Protein AF-A0A060BLS5-F1 (afdb_monomer_lite)

Sequence (70 aa):
AMLGFSREEISDMYDEIVDFAELEEFMNQKLKNYSSGMQVRLAFSVAIKARGDVLVLDEVLAVGDESFQR

Radius of gyration: 12.56 Å; chains: 1; bounding box: 30×28×30 Å

Foldseek 3Di:
DPLPDDPVLCVVCVVQLCVQLVCVVPPPPDPVPDDPLSNLSSVVSVQVSSPDPDDDDDPSQVSDDPVSND

InterPro domains:
  IPR027417 P-loop containing nucleo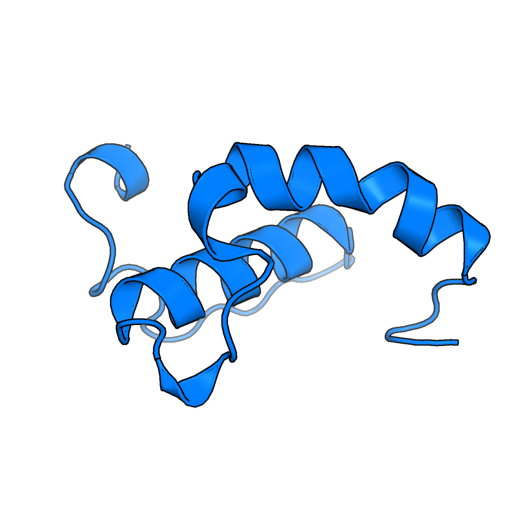side triphosphate hydrolase [G3DSA:3.40.50.300] (2-70)
  IPR027417 P-loop containing nucleoside triphosphate hydrolase [SSF52540] (5-67)
  IPR050683 Bacterial Polysaccharide Export ATP-binding [PTHR46743] (2-70)

Organism: NCBI:txid563853

Secondary structure (DSSP, 8-state):
-BTTB-HHHHHHHHHHHHHHHT-GGGTTS-GGGS-HHHHHHHHHHHHHHTT-SS---SSGGGG--TTT--

Structure (mmCIF, N/CA/C/O backbone):
data_AF-A0A060BLS5-F1
#
_entry.id   AF-A0A060BLS5-F1
#
loop_
_atom_site.group_PDB
_atom_site.id
_atom_site.type_symbol
_atom_site.label_atom_id
_atom_site.label_alt_id
_atom_site.label_comp_id
_atom_site.label_asym_id
_atom_site.label_entity_id
_atom_site.label_seq_id
_atom_site.pdbx_PDB_ins_code
_atom_site.Cartn_x
_atom_site.Cartn_y
_atom_site.Cartn_z
_atom_site.occupancy
_atom_site.B_iso_or_equiv
_atom_site.auth_seq_id
_atom_site.auth_comp_id
_atom_site.auth_asym_id
_atom_site.auth_atom_id
_atom_site.pdbx_PDB_model_num
ATOM 1 N N . ALA A 1 1 ? 4.018 12.270 -11.381 1.00 60.69 1 ALA A N 1
ATOM 2 C CA . ALA A 1 1 ? 4.625 10.964 -11.084 1.00 60.69 1 ALA A CA 1
ATOM 3 C C . ALA A 1 1 ? 4.671 10.807 -9.573 1.00 60.69 1 ALA A C 1
ATOM 5 O O . ALA A 1 1 ? 4.990 11.785 -8.902 1.00 60.69 1 ALA A O 1
ATOM 6 N N . MET A 1 2 ? 4.300 9.642 -9.048 1.00 74.69 2 MET A N 1
ATOM 7 C CA . MET A 1 2 ? 4.456 9.289 -7.629 1.00 74.69 2 MET A CA 1
ATOM 8 C C . MET A 1 2 ? 5.425 8.115 -7.575 1.00 74.69 2 MET A C 1
ATOM 10 O O . MET A 1 2 ? 5.257 7.182 -8.350 1.00 74.69 2 MET A O 1
ATOM 14 N N . LEU A 1 3 ? 6.450 8.179 -6.721 1.00 79.44 3 LEU A N 1
ATOM 15 C CA . LEU A 1 3 ? 7.4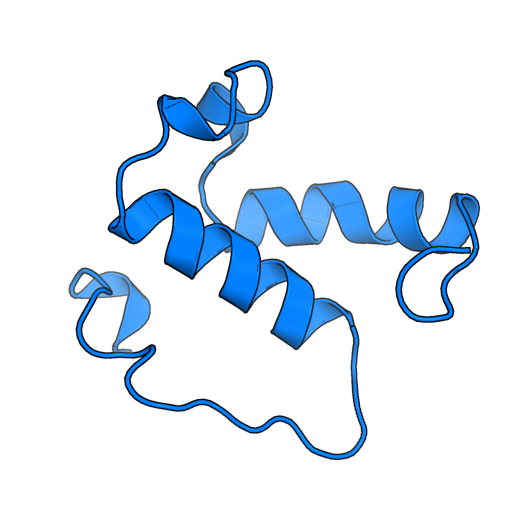70 7.123 -6.589 1.00 79.44 3 LEU A CA 1
ATOM 16 C C . LEU A 1 3 ? 8.156 6.711 -7.913 1.00 79.44 3 LEU A C 1
ATOM 18 O O . LEU A 1 3 ? 8.643 5.599 -8.033 1.00 79.44 3 LEU A O 1
ATOM 22 N N . GLY A 1 4 ? 8.204 7.600 -8.911 1.00 85.94 4 GLY A N 1
ATOM 23 C CA . GLY A 1 4 ? 8.770 7.296 -10.234 1.00 85.94 4 GLY A CA 1
ATOM 24 C C . GLY A 1 4 ? 7.783 6.686 -11.235 1.00 85.94 4 GLY A C 1
ATOM 25 O O . GLY A 1 4 ? 8.113 6.617 -12.411 1.00 85.94 4 GLY A O 1
ATOM 26 N N . PHE A 1 5 ? 6.559 6.362 -10.813 1.00 88.69 5 PHE A N 1
ATOM 27 C CA . PHE A 1 5 ? 5.521 5.799 -11.675 1.00 88.69 5 PHE A CA 1
ATOM 28 C C . PHE A 1 5 ? 4.642 6.875 -12.321 1.00 88.69 5 PHE A C 1
ATOM 30 O O . PHE A 1 5 ? 4.306 7.921 -11.729 1.00 88.69 5 PHE A O 1
ATOM 37 N N . SER A 1 6 ? 4.245 6.597 -13.557 1.00 93.12 6 SER A N 1
ATOM 38 C CA . SER A 1 6 ? 3.157 7.262 -14.262 1.00 93.12 6 SER A CA 1
ATOM 39 C C . SER A 1 6 ? 1.806 6.937 -13.613 1.00 93.12 6 SER A C 1
ATOM 41 O O . SER A 1 6 ? 1.675 6.041 -12.784 1.00 93.12 6 SER A O 1
ATOM 43 N N . ARG A 1 7 ? 0.766 7.700 -13.967 1.00 91.50 7 ARG A N 1
ATOM 44 C CA . ARG A 1 7 ? -0.592 7.419 -13.471 1.00 91.50 7 ARG A CA 1
ATOM 45 C C . ARG A 1 7 ? -1.133 6.086 -13.981 1.00 91.50 7 ARG A C 1
ATOM 47 O O . ARG A 1 7 ? -1.917 5.473 -13.274 1.00 91.50 7 ARG A O 1
ATOM 54 N N . GLU A 1 8 ? -0.740 5.697 -15.187 1.00 93.31 8 GLU A N 1
ATOM 55 C CA . GLU A 1 8 ? -1.181 4.464 -15.836 1.00 93.31 8 GLU A CA 1
ATOM 56 C C . GLU A 1 8 ? -0.581 3.259 -15.106 1.00 93.31 8 GLU A C 1
ATOM 58 O O . GLU A 1 8 ? -1.325 2.434 -14.599 1.00 93.31 8 GLU A O 1
ATOM 63 N N . GLU A 1 9 ? 0.730 3.279 -14.844 1.00 91.69 9 GLU A N 1
ATOM 64 C CA . GLU A 1 9 ? 1.402 2.249 -14.034 1.00 91.69 9 GLU A CA 1
ATOM 65 C C . GLU A 1 9 ? 0.825 2.140 -12.614 1.00 91.69 9 GLU A C 1
ATOM 67 O O . GLU A 1 9 ? 0.649 1.044 -12.092 1.00 91.69 9 GLU A O 1
ATOM 72 N N . ILE A 1 10 ? 0.491 3.267 -11.973 1.00 91.31 10 ILE A N 1
ATOM 73 C CA . ILE A 1 10 ? -0.167 3.243 -10.656 1.00 91.31 10 ILE A CA 1
ATOM 74 C C . ILE A 1 10 ? -1.559 2.614 -10.752 1.00 91.31 10 ILE A C 1
ATOM 76 O O . ILE A 1 10 ? -1.947 1.881 -9.845 1.00 91.31 10 ILE A O 1
ATOM 80 N N . SER A 1 11 ? -2.307 2.911 -11.818 1.00 92.38 11 SER A N 1
ATOM 81 C CA . SER A 1 11 ? -3.636 2.342 -12.047 1.00 92.38 11 SER A CA 1
ATOM 82 C C . SER A 1 11 ? -3.562 0.830 -12.240 1.00 92.38 11 SER A C 1
ATOM 84 O O . SER A 1 11 ? -4.379 0.119 -11.668 1.00 92.38 11 SER A O 1
ATOM 86 N N . ASP A 1 12 ? -2.562 0.348 -12.978 1.00 93.38 12 ASP A N 1
ATOM 87 C CA . ASP A 1 12 ? -2.371 -1.079 -13.248 1.00 93.38 12 ASP A CA 1
ATOM 88 C C . ASP A 1 12 ? -1.977 -1.862 -11.986 1.00 93.38 12 ASP A C 1
ATOM 90 O O . ASP A 1 12 ? -2.363 -3.015 -11.820 1.00 93.38 12 ASP A O 1
ATOM 94 N N . MET A 1 13 ? -1.240 -1.238 -11.061 1.00 93.12 13 MET A N 1
ATOM 95 C CA . MET A 1 13 ? -0.867 -1.866 -9.788 1.00 93.12 13 MET A CA 1
ATOM 96 C C . MET A 1 13 ? -1.941 -1.742 -8.702 1.00 93.12 13 MET A C 1
ATOM 98 O O . MET A 1 13 ? -1.832 -2.413 -7.676 1.00 93.12 13 MET A O 1
ATOM 102 N N . TYR A 1 14 ? -2.926 -0.855 -8.870 1.00 93.44 14 TYR A N 1
ATOM 103 C CA . TYR A 1 14 ? -3.840 -0.472 -7.794 1.00 93.44 14 TYR A CA 1
ATOM 104 C C . TYR A 1 14 ? -4.597 -1.675 -7.226 1.00 93.44 14 TYR A C 1
ATOM 106 O O . TYR A 1 14 ? -4.520 -1.915 -6.022 1.00 93.44 14 TYR A O 1
ATOM 114 N N . ASP A 1 15 ? -5.266 -2.452 -8.080 1.00 94.50 15 ASP A N 1
ATOM 115 C CA . ASP A 1 15 ? -6.081 -3.587 -7.636 1.00 94.50 15 ASP A CA 1
ATOM 116 C C . ASP A 1 15 ? -5.222 -4.638 -6.918 1.00 94.50 15 ASP A C 1
ATOM 118 O O . ASP A 1 15 ? -5.604 -5.135 -5.862 1.00 94.50 15 ASP A O 1
ATOM 122 N N . GLU A 1 16 ? -4.006 -4.897 -7.411 1.00 93.25 16 GLU A N 1
ATOM 123 C CA . GLU A 1 16 ? -3.077 -5.834 -6.772 1.00 93.25 16 GLU A CA 1
ATOM 124 C C . GLU A 1 16 ? -2.546 -5.336 -5.415 1.00 93.25 16 GLU A C 1
ATOM 126 O O . GLU A 1 16 ? -2.220 -6.147 -4.548 1.00 93.25 16 GLU A O 1
ATOM 131 N N . ILE A 1 17 ? -2.398 -4.017 -5.229 1.00 95.12 17 ILE A N 1
ATOM 132 C CA . ILE A 1 17 ? -2.014 -3.423 -3.938 1.00 95.12 17 ILE A CA 1
ATOM 133 C C . ILE A 1 17 ? -3.153 -3.583 -2.935 1.00 95.12 17 ILE A C 1
ATOM 135 O O . ILE A 1 17 ? -2.899 -3.908 -1.778 1.00 95.12 17 ILE A O 1
ATOM 139 N N . VAL A 1 18 ? -4.388 -3.314 -3.364 1.00 95.00 18 VAL A N 1
ATOM 140 C CA . VAL A 1 18 ? -5.567 -3.370 -2.494 1.00 95.00 18 VAL A CA 1
ATOM 141 C C . VAL A 1 18 ? -5.858 -4.804 -2.056 1.00 95.00 18 VAL A C 1
ATOM 143 O O . VAL A 1 18 ? -6.063 -5.014 -0.861 1.00 95.00 18 VAL A O 1
ATOM 146 N N . ASP A 1 19 ? -5.796 -5.757 -2.990 1.00 93.44 19 ASP A N 1
ATOM 147 C CA . ASP A 1 19 ? -5.979 -7.193 -2.738 1.00 93.44 19 ASP A CA 1
ATOM 148 C C . ASP A 1 19 ? -4.930 -7.724 -1.754 1.00 93.44 19 ASP A C 1
ATOM 150 O O . ASP A 1 19 ? -5.255 -8.290 -0.714 1.00 93.44 19 ASP A O 1
ATOM 154 N N . PHE A 1 20 ? -3.649 -7.420 -1.991 1.00 91.44 20 PHE A N 1
ATOM 155 C CA . PHE A 1 20 ? -2.576 -7.829 -1.080 1.00 91.44 20 PHE A CA 1
ATOM 156 C C . PHE A 1 20 ? -2.683 -7.167 0.306 1.00 91.44 20 PHE A C 1
ATOM 158 O O . PHE A 1 20 ? -2.276 -7.739 1.321 1.00 91.44 20 PHE A O 1
ATOM 165 N N . ALA A 1 21 ? -3.244 -5.958 0.370 1.00 92.19 21 ALA A N 1
ATOM 166 C CA . ALA A 1 21 ? -3.504 -5.286 1.629 1.00 92.19 21 ALA A CA 1
ATOM 167 C C . ALA A 1 21 ? -4.737 -5.837 2.361 1.00 92.19 21 ALA A C 1
ATOM 169 O O . ALA A 1 21 ? -4.833 -5.552 3.551 1.00 92.19 21 ALA A O 1
ATOM 170 N N . GLU A 1 22 ? -5.629 -6.603 1.715 1.00 92.81 22 GLU A N 1
ATOM 171 C CA . GLU A 1 22 ? -6.993 -6.986 2.149 1.00 92.81 22 GLU A CA 1
ATOM 172 C C . GLU A 1 22 ? -7.789 -5.782 2.713 1.00 92.81 22 GLU A C 1
ATOM 174 O O . GLU A 1 22 ? -8.272 -5.787 3.852 1.00 92.81 22 GLU A O 1
ATOM 179 N N . LEU A 1 23 ? -7.835 -4.679 1.950 1.00 94.56 23 LEU A N 1
ATOM 180 C CA . LEU A 1 23 ? -8.464 -3.407 2.358 1.00 94.56 23 LEU A CA 1
ATOM 181 C C . LEU A 1 23 ? -9.557 -2.902 1.404 1.00 94.56 23 LEU A C 1
ATOM 183 O O . LEU A 1 23 ? -9.929 -1.728 1.476 1.00 94.56 23 LEU A O 1
ATOM 187 N N . GLU A 1 24 ? -10.105 -3.752 0.540 1.00 95.38 24 GLU A N 1
ATOM 188 C CA . GLU A 1 24 ? -11.091 -3.418 -0.500 1.00 95.38 24 GLU A CA 1
ATOM 189 C C . GLU A 1 24 ? -12.246 -2.566 0.047 1.00 95.38 24 GLU A C 1
ATOM 191 O O . GLU A 1 24 ? -12.572 -1.506 -0.495 1.00 95.38 24 GLU A O 1
ATOM 196 N N . GLU A 1 25 ? -12.825 -2.981 1.177 1.00 95.06 25 GLU A N 1
ATOM 197 C CA . GLU A 1 25 ? -13.967 -2.308 1.812 1.00 95.06 25 GLU A CA 1
ATOM 198 C C . GLU A 1 25 ? -13.600 -0.961 2.466 1.00 95.06 25 GLU A C 1
ATOM 200 O O . GLU A 1 25 ? -14.467 -0.133 2.772 1.00 95.06 25 GLU A O 1
ATOM 205 N N . PHE A 1 26 ? -12.307 -0.706 2.668 1.00 94.12 26 PHE A N 1
ATOM 206 C CA . PHE A 1 26 ? -11.787 0.455 3.385 1.00 94.12 26 PHE A CA 1
ATOM 207 C C . PHE A 1 26 ? -11.204 1.526 2.458 1.00 94.12 26 PHE A C 1
ATOM 209 O O . PHE A 1 26 ? -10.975 2.652 2.913 1.00 94.12 26 PHE A O 1
ATOM 216 N N . MET A 1 27 ? -11.026 1.244 1.162 1.00 93.88 27 MET A N 1
ATOM 217 C CA . MET A 1 27 ? -10.375 2.162 0.210 1.00 93.88 27 MET A CA 1
ATOM 218 C C . MET A 1 27 ? -11.075 3.518 0.058 1.00 93.88 27 MET A C 1
ATOM 220 O O . MET A 1 27 ? -10.427 4.528 -0.208 1.00 93.88 27 MET A O 1
ATOM 224 N N . ASN A 1 28 ? -12.387 3.577 0.302 1.00 95.06 28 ASN A N 1
ATOM 225 C CA . ASN A 1 28 ? -13.156 4.827 0.272 1.00 95.06 28 ASN A CA 1
ATOM 226 C C . ASN A 1 28 ? -13.110 5.617 1.594 1.00 95.06 28 ASN A C 1
ATOM 228 O O . ASN A 1 28 ? -13.655 6.721 1.690 1.00 95.06 28 ASN A O 1
ATOM 232 N N . GLN A 1 29 ? -12.488 5.067 2.637 1.00 96.12 29 GLN A N 1
ATOM 233 C CA . GLN A 1 29 ? -12.348 5.729 3.928 1.00 96.12 29 GLN A CA 1
ATOM 234 C C . GLN A 1 29 ? -11.098 6.613 3.960 1.00 96.12 29 GLN A C 1
ATOM 236 O O . GLN A 1 29 ? -10.101 6.376 3.284 1.00 96.12 29 GLN A O 1
ATOM 241 N N . LYS A 1 30 ? -11.121 7.655 4.796 1.00 95.69 30 LYS A N 1
ATOM 242 C CA . LYS A 1 30 ? -9.940 8.503 5.003 1.00 95.69 30 LYS A CA 1
ATOM 243 C C . LYS A 1 30 ? -8.869 7.713 5.754 1.00 95.69 30 LYS A C 1
ATOM 245 O O . LYS A 1 30 ? -9.184 7.106 6.770 1.00 95.69 30 LYS A O 1
ATOM 250 N N . LEU A 1 31 ? -7.605 7.851 5.352 1.00 92.50 31 LEU A N 1
ATOM 251 C CA . LEU A 1 31 ? -6.462 7.159 5.968 1.00 92.50 31 LEU A CA 1
ATOM 252 C C . LEU A 1 31 ? -6.378 7.331 7.499 1.00 92.50 31 LEU A C 1
ATOM 254 O O . LEU A 1 31 ? -6.003 6.412 8.213 1.00 92.50 31 LEU A O 1
ATOM 258 N N . LYS A 1 32 ? -6.802 8.482 8.037 1.00 94.12 32 LYS A N 1
ATOM 259 C CA . LYS A 1 32 ? -6.852 8.727 9.493 1.00 94.12 32 LYS A CA 1
ATOM 260 C C . LYS A 1 32 ? -7.806 7.801 10.270 1.00 94.12 32 LYS A C 1
ATOM 262 O O . LYS A 1 32 ? -7.739 7.772 11.491 1.00 94.12 32 LYS A O 1
ATOM 267 N N . ASN A 1 33 ? -8.724 7.127 9.577 1.00 95.12 33 ASN A N 1
ATOM 268 C CA . ASN A 1 33 ? -9.655 6.159 10.157 1.00 95.12 33 ASN A CA 1
ATOM 269 C C . ASN A 1 33 ? -9.106 4.724 10.090 1.00 95.12 33 ASN A C 1
ATOM 271 O O . ASN A 1 33 ? -9.739 3.814 10.612 1.00 95.12 33 ASN A O 1
ATOM 275 N N . TYR A 1 34 ? -7.962 4.513 9.435 1.00 93.31 34 TYR A N 1
ATOM 276 C CA . TYR A 1 34 ? -7.321 3.209 9.353 1.00 93.31 34 TYR A CA 1
ATOM 277 C C . TYR A 1 34 ? -6.647 2.929 10.692 1.00 93.31 34 TYR A C 1
ATOM 279 O O . TYR A 1 34 ? -6.032 3.826 11.277 1.00 93.31 34 TYR A O 1
ATOM 287 N N . SER A 1 35 ? -6.731 1.687 11.165 1.00 90.81 35 SER A N 1
ATOM 288 C CA . SER A 1 35 ? -5.919 1.257 12.302 1.00 90.81 35 SER A CA 1
ATOM 289 C C . SER A 1 35 ? -4.431 1.306 11.941 1.00 90.81 35 SER A C 1
ATOM 291 O O . SER A 1 35 ? -4.064 1.295 10.762 1.00 90.81 35 SER A O 1
ATOM 293 N N . SER A 1 36 ? -3.555 1.306 12.947 1.00 86.94 36 SER A N 1
ATOM 294 C CA . SER A 1 36 ? -2.107 1.239 12.712 1.00 86.94 36 SER A CA 1
ATOM 295 C C . SER A 1 36 ? 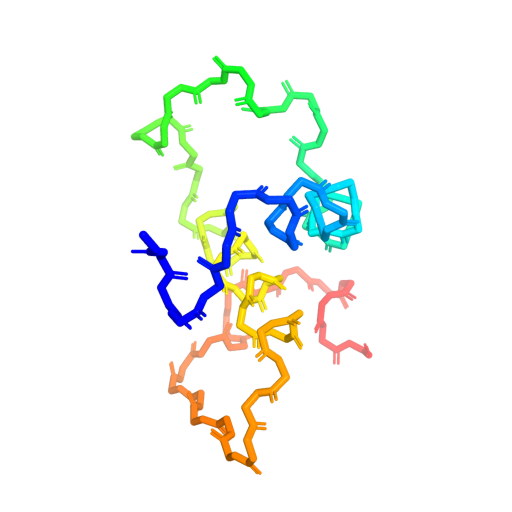-1.723 0.020 11.862 1.00 86.94 36 SER A C 1
ATOM 297 O O . SER A 1 36 ? -0.903 0.142 10.959 1.00 86.94 36 SER A O 1
ATOM 299 N N . GLY A 1 37 ? -2.373 -1.131 12.080 1.00 86.88 37 GLY A N 1
ATOM 300 C CA . GLY A 1 37 ? -2.149 -2.342 11.284 1.00 86.88 37 GLY A CA 1
ATOM 301 C C . GLY A 1 37 ? -2.565 -2.179 9.820 1.00 86.88 37 GLY A C 1
ATOM 302 O O . GLY A 1 37 ? -1.798 -2.518 8.926 1.00 86.88 37 GLY A O 1
ATOM 303 N N . MET A 1 38 ? -3.732 -1.584 9.551 1.00 91.00 38 MET A N 1
ATOM 304 C CA . MET A 1 38 ? -4.182 -1.314 8.176 1.00 91.00 38 MET A CA 1
ATOM 305 C C . MET A 1 38 ? -3.233 -0.357 7.443 1.00 91.00 38 MET A C 1
ATOM 307 O O . MET A 1 38 ? -2.931 -0.562 6.270 1.00 91.00 38 MET A O 1
ATOM 311 N N . GLN A 1 39 ? -2.740 0.682 8.127 1.00 90.56 39 GLN A N 1
ATOM 312 C CA . GLN A 1 39 ? -1.777 1.616 7.536 1.00 90.56 39 GLN A CA 1
ATOM 313 C C . GLN A 1 39 ? -0.468 0.916 7.171 1.00 90.56 39 GLN A C 1
ATOM 315 O O . GLN A 1 39 ? 0.048 1.129 6.073 1.00 90.56 39 GLN A O 1
ATOM 320 N N . VAL A 1 40 ? 0.046 0.058 8.057 1.00 88.19 40 VAL A N 1
ATOM 321 C CA . VAL A 1 40 ? 1.281 -0.681 7.784 1.00 88.19 40 VAL A CA 1
ATOM 322 C C . VAL A 1 40 ? 1.090 -1.700 6.666 1.00 88.19 40 VAL A C 1
ATOM 324 O O . VAL A 1 40 ? 1.919 -1.749 5.760 1.00 88.19 40 VAL A O 1
ATOM 327 N N . ARG A 1 41 ? -0.023 -2.441 6.654 1.00 89.12 41 ARG A N 1
ATOM 328 C CA . ARG A 1 41 ? -0.357 -3.365 5.560 1.00 89.12 41 ARG A CA 1
ATOM 329 C C . ARG A 1 41 ? -0.419 -2.653 4.213 1.00 89.12 41 ARG A C 1
ATOM 331 O O . ARG A 1 41 ? 0.204 -3.114 3.260 1.00 89.12 41 ARG A O 1
ATOM 338 N N . LEU A 1 42 ? -1.093 -1.503 4.131 1.00 92.00 42 LEU A N 1
ATOM 339 C CA . LEU A 1 42 ? -1.159 -0.719 2.894 1.00 92.00 42 LEU A CA 1
ATOM 340 C C . LEU A 1 42 ? 0.228 -0.223 2.460 1.00 92.00 42 LEU A C 1
ATOM 342 O O . LEU A 1 42 ? 0.598 -0.371 1.297 1.00 92.00 42 LEU A O 1
ATOM 346 N N . ALA A 1 43 ? 1.016 0.333 3.386 1.00 89.69 43 ALA A N 1
ATOM 347 C CA . ALA A 1 43 ? 2.366 0.811 3.090 1.00 89.69 43 ALA A CA 1
ATOM 348 C C . ALA A 1 43 ? 3.278 -0.321 2.589 1.00 89.69 43 ALA A C 1
ATOM 350 O O . ALA A 1 43 ? 4.001 -0.148 1.608 1.00 89.69 43 ALA A O 1
ATOM 351 N N . PHE A 1 44 ? 3.200 -1.490 3.224 1.00 88.69 44 PHE A N 1
ATOM 352 C CA . PHE A 1 44 ? 3.943 -2.680 2.831 1.00 88.69 44 PHE A CA 1
ATOM 353 C C . PHE A 1 44 ? 3.517 -3.186 1.444 1.00 88.69 44 PHE A C 1
ATOM 355 O O . PHE A 1 44 ? 4.370 -3.455 0.600 1.00 88.69 44 PHE A O 1
ATOM 362 N N . SER A 1 45 ? 2.211 -3.218 1.168 1.00 91.00 45 SER A N 1
ATOM 363 C CA . SER A 1 45 ? 1.654 -3.617 -0.135 1.00 91.00 45 SER A CA 1
ATOM 364 C C . SER A 1 45 ? 2.165 -2.726 -1.270 1.00 91.00 45 SER A C 1
ATOM 366 O O . SER A 1 45 ? 2.630 -3.218 -2.300 1.00 91.00 45 SER A O 1
ATOM 368 N N . VAL A 1 46 ? 2.167 -1.406 -1.053 1.00 91.25 46 VAL A N 1
ATOM 369 C CA . VAL A 1 46 ? 2.736 -0.433 -1.998 1.00 91.25 46 VAL A CA 1
ATOM 370 C C . VAL A 1 46 ? 4.236 -0.669 -2.193 1.00 91.25 46 VAL A C 1
ATOM 372 O O . VAL A 1 46 ? 4.711 -0.672 -3.328 1.00 91.25 46 VAL A O 1
ATOM 375 N N . ALA A 1 47 ? 4.987 -0.884 -1.110 1.00 88.31 47 ALA A N 1
ATOM 376 C CA . ALA A 1 47 ? 6.437 -1.057 -1.168 1.00 88.31 47 ALA A CA 1
ATOM 377 C C . ALA A 1 47 ? 6.857 -2.318 -1.944 1.00 88.31 47 ALA A C 1
ATOM 379 O O . ALA A 1 47 ? 7.789 -2.260 -2.746 1.00 88.31 47 ALA A O 1
ATOM 380 N N . ILE A 1 48 ? 6.141 -3.434 -1.763 1.00 87.25 48 ILE A N 1
ATOM 381 C CA . ILE A 1 48 ? 6.369 -4.677 -2.515 1.00 87.25 48 ILE A CA 1
ATOM 382 C C . ILE A 1 48 ? 6.056 -4.486 -4.005 1.00 87.25 48 ILE A C 1
ATOM 384 O O . ILE A 1 48 ? 6.821 -4.932 -4.864 1.00 87.25 48 ILE A O 1
ATOM 388 N N . LYS A 1 49 ? 4.958 -3.794 -4.336 1.00 88.25 49 LYS A N 1
ATOM 389 C CA . LYS A 1 49 ? 4.560 -3.566 -5.736 1.00 88.25 49 LYS A CA 1
ATOM 390 C C . LYS A 1 49 ? 5.439 -2.557 -6.462 1.00 88.25 49 LYS A C 1
ATOM 392 O O . LYS A 1 49 ? 5.646 -2.709 -7.660 1.00 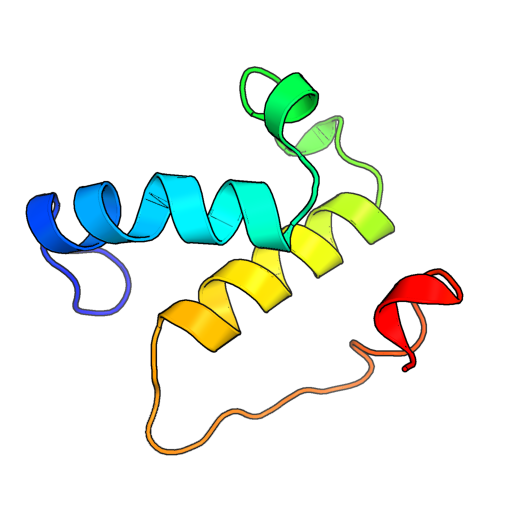88.25 49 LYS A O 1
ATOM 397 N N . ALA A 1 50 ? 6.036 -1.609 -5.746 1.00 84.69 50 ALA A N 1
ATOM 398 C CA . ALA A 1 50 ? 6.969 -0.643 -6.316 1.00 84.69 50 ALA A CA 1
ATOM 399 C C . ALA A 1 50 ? 8.280 -1.265 -6.855 1.00 84.69 50 ALA A C 1
ATOM 401 O O . ALA A 1 50 ? 9.048 -0.552 -7.492 1.00 84.69 50 ALA A O 1
ATOM 402 N N . ARG A 1 51 ? 8.549 -2.567 -6.634 1.00 72.69 51 ARG A N 1
ATOM 403 C CA . ARG A 1 51 ? 9.676 -3.319 -7.236 1.00 72.69 51 ARG A CA 1
ATOM 404 C C . ARG A 1 51 ? 11.016 -2.562 -7.215 1.00 72.69 51 ARG A C 1
ATOM 406 O O . ARG A 1 51 ? 11.699 -2.462 -8.230 1.00 72.69 51 ARG A O 1
ATOM 413 N N . GLY A 1 52 ? 11.390 -2.015 -6.061 1.00 76.75 52 GLY A N 1
ATOM 414 C CA . GLY A 1 52 ? 12.723 -1.437 -5.888 1.00 76.75 52 GLY A CA 1
ATOM 415 C C . GLY A 1 52 ? 13.813 -2.514 -5.922 1.00 76.75 52 GLY A C 1
ATOM 416 O O . GLY A 1 52 ? 13.573 -3.645 -5.503 1.00 76.75 52 GLY A O 1
ATOM 417 N N . ASP A 1 53 ? 15.022 -2.155 -6.365 1.00 83.31 53 ASP A N 1
ATOM 418 C CA . ASP A 1 53 ? 16.183 -3.065 -6.361 1.00 83.31 53 ASP A CA 1
ATOM 419 C C . ASP A 1 53 ? 16.562 -3.523 -4.942 1.00 83.31 53 ASP A C 1
ATOM 421 O O . ASP A 1 53 ? 17.050 -4.633 -4.734 1.00 83.31 53 ASP A O 1
ATOM 425 N N . VAL A 1 54 ? 16.337 -2.650 -3.955 1.00 86.00 54 VAL A N 1
ATOM 426 C CA . VAL A 1 54 ? 16.564 -2.914 -2.533 1.00 86.00 54 VAL A CA 1
ATOM 427 C C . VAL A 1 54 ? 15.386 -2.362 -1.740 1.00 86.00 54 VAL A C 1
ATOM 429 O O . VAL A 1 54 ? 15.065 -1.177 -1.836 1.00 86.00 54 VAL A O 1
ATOM 432 N N . LEU A 1 55 ? 14.772 -3.216 -0.924 1.00 84.12 55 LEU A N 1
ATOM 433 C CA . LEU A 1 55 ? 13.714 -2.846 0.008 1.00 84.12 55 LEU A CA 1
ATOM 434 C C . LEU A 1 55 ? 14.254 -2.921 1.440 1.00 84.12 55 LEU A C 1
ATOM 436 O O . LEU A 1 55 ? 14.702 -3.977 1.881 1.00 84.12 55 LEU A O 1
ATOM 440 N N . VAL A 1 56 ? 14.204 -1.800 2.161 1.00 85.19 56 VAL A N 1
ATOM 441 C CA . VAL A 1 56 ? 14.573 -1.731 3.581 1.00 85.19 56 VAL A CA 1
ATOM 442 C C . VAL A 1 56 ? 13.300 -1.646 4.407 1.00 85.19 56 VAL A C 1
ATOM 444 O O . VAL A 1 56 ? 12.462 -0.777 4.180 1.00 85.19 56 VAL A O 1
ATOM 447 N N . LEU A 1 57 ? 13.171 -2.558 5.364 1.00 78.88 57 LEU A N 1
ATOM 448 C CA . LEU A 1 57 ? 12.025 -2.673 6.253 1.00 78.88 57 LEU A CA 1
ATOM 449 C C . LEU A 1 57 ? 12.543 -2.620 7.684 1.00 78.88 57 LEU A C 1
ATOM 451 O O . LEU A 1 57 ? 13.357 -3.459 8.064 1.00 78.88 57 LEU A O 1
ATOM 455 N N . ASP A 1 58 ? 12.068 -1.652 8.458 1.00 81.62 58 ASP A N 1
ATOM 456 C CA . ASP A 1 58 ? 12.413 -1.516 9.871 1.00 81.62 58 ASP A CA 1
ATOM 457 C C . ASP A 1 58 ? 11.150 -1.670 10.724 1.00 81.62 58 ASP A C 1
ATOM 459 O O . ASP A 1 58 ? 10.161 -0.974 10.502 1.00 81.62 58 ASP A O 1
ATOM 463 N N . GLU A 1 59 ? 11.156 -2.648 11.632 1.00 72.75 59 GLU A N 1
ATOM 464 C CA . GLU A 1 59 ? 10.072 -2.956 12.589 1.00 72.75 59 GLU A CA 1
ATOM 465 C C . GLU A 1 59 ? 8.662 -3.223 11.999 1.00 72.75 59 GLU A C 1
ATOM 467 O O . GLU A 1 59 ? 7.670 -3.315 12.720 1.00 72.75 59 GLU A O 1
ATOM 472 N N . VAL A 1 60 ? 8.552 -3.434 10.687 1.00 68.56 60 VAL A N 1
ATOM 473 C CA . VAL A 1 60 ? 7.268 -3.526 9.959 1.00 68.56 60 VAL A CA 1
ATOM 474 C C . VAL A 1 60 ? 6.497 -4.831 10.225 1.00 68.56 60 VAL A C 1
ATOM 476 O O . VAL A 1 60 ? 5.289 -4.895 10.022 1.00 68.56 60 VAL A O 1
ATOM 479 N N . LEU A 1 61 ? 7.180 -5.882 10.695 1.00 63.69 61 LEU A N 1
ATOM 480 C CA . LEU A 1 61 ? 6.612 -7.230 10.867 1.00 63.69 61 LEU A CA 1
ATOM 481 C C . LEU A 1 61 ? 5.922 -7.448 12.225 1.00 63.69 61 LEU A C 1
ATOM 483 O O . LEU A 1 61 ? 5.194 -8.424 12.400 1.00 63.69 61 LEU A O 1
ATOM 487 N N . ALA A 1 62 ? 6.126 -6.546 13.189 1.00 62.06 62 ALA A N 1
ATOM 488 C CA . ALA A 1 62 ? 5.577 -6.673 14.543 1.00 62.06 62 ALA A CA 1
ATOM 489 C C . ALA A 1 62 ? 4.087 -6.288 14.649 1.00 62.06 62 ALA A C 1
ATOM 491 O O . ALA A 1 62 ? 3.469 -6.469 15.695 1.00 62.06 62 ALA A O 1
ATOM 492 N N . VAL A 1 63 ? 3.512 -5.748 13.574 1.00 58.25 63 VAL A N 1
ATOM 493 C CA . VAL A 1 63 ? 2.127 -5.250 13.502 1.00 58.25 63 VAL A CA 1
ATOM 494 C C . VAL A 1 63 ? 1.203 -6.127 12.647 1.00 58.25 63 VAL A C 1
ATOM 496 O O . VAL A 1 63 ? 0.021 -5.811 12.521 1.00 58.25 63 VAL A O 1
ATOM 499 N N . GLY A 1 64 ? 1.721 -7.214 12.066 1.00 55.31 64 GLY A N 1
ATOM 500 C CA . GLY A 1 64 ? 0.951 -8.166 11.266 1.00 55.31 64 GLY A CA 1
ATOM 501 C C . GLY A 1 64 ? 0.301 -9.247 12.127 1.00 55.31 64 GLY A C 1
ATOM 502 O O . GLY A 1 64 ? 0.973 -9.876 12.941 1.00 55.31 64 GLY A O 1
ATOM 503 N N . ASP A 1 65 ? -0.999 -9.457 11.921 1.00 59.38 65 ASP A N 1
ATOM 504 C CA . ASP A 1 65 ? -1.736 -10.642 12.373 1.00 59.38 65 ASP A CA 1
ATOM 505 C C . ASP A 1 65 ? -1.049 -11.927 11.852 1.00 59.38 65 ASP A 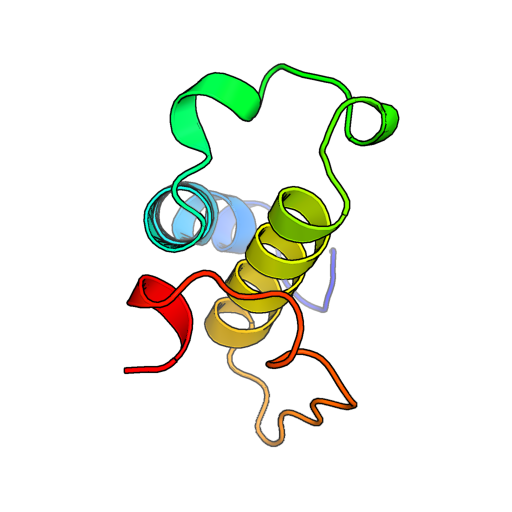C 1
ATOM 507 O O . ASP A 1 65 ? -0.240 -11.859 10.921 1.00 59.38 65 ASP A O 1
ATOM 511 N N . GLU A 1 66 ? -1.355 -13.103 12.412 1.00 56.91 66 GLU A N 1
ATOM 512 C CA . GLU A 1 66 ? -0.691 -14.382 12.054 1.00 56.91 66 GLU A CA 1
ATOM 513 C C . GLU A 1 66 ? -0.635 -14.666 10.535 1.00 56.91 66 GLU A C 1
ATOM 515 O O . GLU A 1 66 ? 0.269 -15.364 10.070 1.00 56.91 66 GLU A O 1
ATOM 520 N N . SER A 1 67 ? -1.568 -14.112 9.753 1.00 55.94 67 SER A N 1
ATOM 521 C CA . SER A 1 67 ? -1.613 -14.226 8.290 1.00 55.94 67 SER A CA 1
ATOM 522 C C . SER A 1 67 ? -0.465 -13.517 7.561 1.00 55.94 67 SER A C 1
ATOM 524 O O . SER A 1 67 ? -0.088 -13.959 6.482 1.00 55.94 67 SER A O 1
ATOM 526 N N . PHE A 1 68 ? 0.122 -12.464 8.138 1.00 57.28 68 PHE A N 1
ATOM 527 C CA . PHE A 1 68 ? 1.206 -11.673 7.531 1.00 57.28 68 PHE A CA 1
ATOM 528 C C . PHE A 1 68 ? 2.614 -12.168 7.908 1.00 57.28 68 PHE A C 1
ATOM 530 O O . PHE A 1 68 ? 3.601 -11.725 7.324 1.00 57.28 68 PHE A O 1
ATOM 537 N N . GLN A 1 69 ? 2.721 -13.057 8.904 1.00 55.47 69 GLN A N 1
ATOM 538 C CA . GLN A 1 69 ? 3.996 -13.616 9.375 1.00 55.47 69 GLN A CA 1
ATOM 539 C C . GLN A 1 69 ? 4.419 -14.913 8.660 1.00 55.47 69 GLN A C 1
ATOM 541 O O . GLN A 1 69 ? 5.521 -15.399 8.924 1.00 55.47 69 GLN A O 1
ATOM 546 N N . ARG A 1 70 ? 3.573 -15.495 7.799 1.00 49.34 70 ARG A N 1
ATOM 547 C CA . ARG A 1 70 ? 3.856 -16.748 7.074 1.00 49.34 70 ARG A CA 1
ATOM 548 C C . ARG A 1 70 ? 4.254 -16.538 5.623 1.00 49.34 70 ARG A C 1
ATOM 550 O O . ARG A 1 70 ? 3.674 -15.649 4.972 1.00 49.34 70 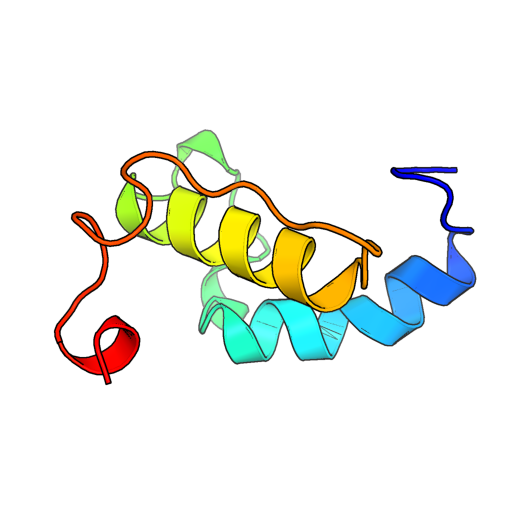ARG A O 1
#

pLDDT: mean 84.19, std 12.94, range [49.34, 96.12]